Protein AF-A0A7K2YDM6-F1 (afdb_monomer_lite)

Structure (mmCIF, N/CA/C/O backbone):
data_AF-A0A7K2YDM6-F1
#
_entry.id   AF-A0A7K2YDM6-F1
#
loop_
_atom_site.group_PDB
_atom_site.id
_atom_site.type_symbol
_atom_site.label_atom_id
_atom_site.label_alt_id
_atom_site.label_comp_id
_atom_site.label_asym_id
_atom_site.label_entity_id
_atom_site.label_seq_id
_atom_site.pdbx_PDB_ins_code
_atom_site.Cartn_x
_atom_site.Cartn_y
_atom_site.Cartn_z
_atom_site.occupancy
_atom_site.B_iso_or_equiv
_atom_site.auth_seq_id
_atom_site.auth_comp_id
_atom_site.auth_asym_id
_atom_site.auth_atom_id
_atom_site.pdbx_PDB_model_num
ATOM 1 N N . MET A 1 1 ? 1.409 -9.236 28.833 1.00 36.00 1 MET A N 1
ATOM 2 C CA . MET A 1 1 ? 2.564 -9.017 27.936 1.00 36.00 1 MET A CA 1
ATOM 3 C C . MET A 1 1 ? 2.030 -9.006 26.511 1.00 36.00 1 MET A C 1
ATOM 5 O O . MET A 1 1 ? 1.745 -10.070 25.988 1.00 36.00 1 MET A O 1
ATOM 9 N N . ASN A 1 2 ? 1.796 -7.822 25.936 1.00 34.00 2 ASN A N 1
ATOM 10 C CA . ASN A 1 2 ? 1.369 -7.683 24.540 1.00 34.00 2 ASN A CA 1
ATOM 11 C C . ASN A 1 2 ? 2.612 -7.771 23.655 1.00 34.00 2 ASN A C 1
ATOM 13 O O . ASN A 1 2 ? 3.377 -6.815 23.554 1.00 34.00 2 ASN A O 1
ATOM 17 N N . THR A 1 3 ? 2.847 -8.930 23.049 1.00 37.25 3 THR A N 1
ATOM 18 C CA . THR A 1 3 ? 3.749 -9.030 21.903 1.00 37.25 3 THR A CA 1
ATOM 19 C C . THR A 1 3 ? 3.066 -8.335 20.737 1.00 37.25 3 THR A C 1
ATOM 21 O O . THR A 1 3 ? 2.100 -8.868 20.196 1.00 37.25 3 THR A O 1
ATOM 24 N N . ALA A 1 4 ? 3.532 -7.133 20.391 1.00 37.22 4 ALA A N 1
ATOM 25 C CA . ALA A 1 4 ? 3.135 -6.476 19.153 1.00 37.22 4 ALA A CA 1
ATOM 26 C C . ALA A 1 4 ? 3.300 -7.477 17.991 1.00 37.22 4 ALA A C 1
ATOM 28 O O . ALA A 1 4 ? 4.323 -8.179 17.953 1.00 37.22 4 ALA A O 1
ATOM 29 N N . PRO A 1 5 ? 2.306 -7.606 17.094 1.00 41.75 5 PRO A N 1
ATOM 30 C CA . PRO A 1 5 ? 2.417 -8.500 15.954 1.00 41.75 5 PRO A CA 1
ATOM 31 C C . PRO A 1 5 ? 3.666 -8.112 15.164 1.00 41.75 5 PRO A C 1
ATOM 33 O O . PRO A 1 5 ? 3.867 -6.949 14.814 1.00 41.75 5 PRO A O 1
ATOM 36 N N . ARG A 1 6 ? 4.564 -9.080 14.956 1.00 40.09 6 ARG A N 1
ATOM 37 C CA . ARG A 1 6 ? 5.737 -8.849 14.114 1.00 40.09 6 ARG A CA 1
ATOM 38 C C . ARG A 1 6 ? 5.231 -8.623 12.689 1.00 40.09 6 ARG A C 1
ATOM 40 O O . ARG A 1 6 ? 4.454 -9.463 12.233 1.00 40.09 6 ARG A O 1
ATOM 47 N N . PRO A 1 7 ? 5.678 -7.563 11.995 1.00 43.66 7 PRO A N 1
ATOM 48 C CA . PRO A 1 7 ? 5.346 -7.372 10.592 1.00 43.66 7 PRO A CA 1
ATOM 49 C C . PRO A 1 7 ? 5.806 -8.619 9.839 1.00 43.66 7 PRO A C 1
ATOM 51 O O . PRO A 1 7 ? 6.997 -8.949 9.828 1.00 43.66 7 PRO A O 1
ATOM 54 N N . GLN A 1 8 ? 4.852 -9.377 9.301 1.00 43.62 8 GLN A N 1
ATOM 55 C CA . GLN A 1 8 ? 5.193 -10.499 8.446 1.00 43.62 8 GLN A CA 1
ATOM 56 C C . GLN A 1 8 ? 5.667 -9.921 7.113 1.00 43.62 8 GLN A C 1
ATOM 58 O O . GLN A 1 8 ? 4.987 -9.057 6.557 1.00 43.62 8 GLN A O 1
ATOM 63 N N . PRO A 1 9 ? 6.828 -10.350 6.594 1.00 41.62 9 PRO A N 1
ATOM 64 C CA . PRO A 1 9 ? 7.246 -9.944 5.266 1.00 41.62 9 PRO A CA 1
ATOM 65 C C . PRO A 1 9 ? 6.216 -10.485 4.272 1.00 41.62 9 PRO A C 1
ATOM 67 O O . PRO A 1 9 ? 6.101 -11.697 4.099 1.00 41.62 9 PRO A O 1
ATOM 70 N N . VAL A 1 10 ? 5.451 -9.596 3.638 1.00 51.34 10 VAL A N 1
ATOM 71 C CA . VAL A 1 10 ? 4.715 -9.941 2.419 1.00 51.34 10 VAL A CA 1
ATOM 72 C C . VAL A 1 10 ? 5.777 -10.150 1.371 1.00 51.34 10 VAL A C 1
ATOM 74 O O . VAL A 1 10 ? 6.416 -9.203 0.925 1.00 51.34 10 VAL A O 1
ATOM 77 N N . TRP A 1 11 ? 6.048 -11.409 1.054 1.00 45.62 11 TRP A N 1
ATOM 78 C CA . TRP A 1 11 ? 7.035 -11.715 0.042 1.00 45.62 11 TRP A CA 1
ATOM 79 C C . TRP A 1 11 ? 6.515 -11.221 -1.305 1.00 45.62 11 TRP A C 1
ATOM 81 O O . TRP A 1 11 ? 5.504 -11.704 -1.811 1.00 45.62 11 TRP A O 1
ATOM 91 N N . LEU A 1 12 ? 7.266 -10.300 -1.910 1.00 49.38 12 LEU A N 1
ATOM 92 C CA . LEU A 1 12 ? 7.130 -9.825 -3.289 1.00 49.38 12 LEU A CA 1
ATOM 93 C C . LEU A 1 12 ? 7.334 -10.907 -4.359 1.00 49.38 12 LEU A C 1
ATOM 95 O O . LEU A 1 12 ? 7.558 -10.581 -5.526 1.00 49.38 12 LEU A O 1
ATOM 99 N N . THR A 1 13 ? 7.266 -12.192 -4.004 1.00 49.56 13 THR A N 1
ATOM 100 C CA . THR A 1 13 ? 7.384 -13.285 -4.973 1.00 49.56 13 THR A CA 1
ATOM 101 C C . THR A 1 13 ? 6.396 -13.110 -6.125 1.00 49.56 13 THR A C 1
ATOM 103 O O . THR A 1 13 ? 6.774 -13.378 -7.262 1.00 49.56 13 THR A O 1
ATOM 106 N N . ASP A 1 14 ? 5.223 -12.520 -5.872 1.00 55.06 14 ASP A N 1
ATOM 107 C CA . ASP A 1 14 ? 4.208 -12.263 -6.900 1.00 55.06 14 ASP A CA 1
ATOM 108 C C . ASP A 1 14 ? 4.510 -11.049 -7.808 1.00 55.06 14 ASP A C 1
ATOM 110 O O . ASP A 1 14 ? 4.084 -11.058 -8.960 1.00 55.06 14 ASP A O 1
ATOM 114 N N . LEU A 1 15 ? 5.259 -10.023 -7.361 1.00 57.41 15 LEU A N 1
ATOM 115 C CA . LEU A 1 15 ? 5.609 -8.880 -8.236 1.00 57.41 15 LEU A CA 1
ATOM 116 C C . LEU A 1 15 ? 6.913 -9.095 -9.014 1.00 57.41 15 LEU A C 1
ATOM 118 O O . LEU A 1 15 ? 7.189 -8.363 -9.957 1.00 57.41 15 LEU A O 1
ATOM 122 N N . SER A 1 16 ? 7.719 -10.099 -8.660 1.00 56.62 16 SER A N 1
ATOM 123 C CA . SER A 1 16 ? 8.967 -10.408 -9.376 1.00 56.62 16 SER A CA 1
ATOM 124 C C . SER A 1 16 ? 8.769 -10.802 -10.852 1.00 56.62 16 SER A C 1
ATOM 126 O O . SER A 1 16 ? 9.714 -10.727 -11.635 1.00 56.62 16 SER A O 1
ATOM 128 N N . GLY A 1 17 ? 7.545 -11.194 -11.234 1.00 60.12 17 GLY A N 1
ATOM 129 C CA . GLY A 1 17 ? 7.138 -11.459 -12.619 1.00 60.12 17 GLY A CA 1
ATOM 130 C C . GLY A 1 17 ? 6.465 -10.277 -13.326 1.00 60.12 17 GLY A C 1
ATOM 131 O O . GLY A 1 17 ? 6.071 -10.416 -14.483 1.00 60.12 17 GLY A O 1
ATOM 132 N N . LEU A 1 18 ? 6.306 -9.138 -12.646 1.00 68.75 18 LEU A N 1
ATOM 133 C CA . LEU A 1 18 ? 5.683 -7.933 -13.190 1.00 68.75 18 LEU A CA 1
ATOM 134 C C . LEU A 1 18 ? 6.723 -6.993 -13.828 1.00 68.75 18 LEU A C 1
ATOM 136 O O . LEU A 1 18 ? 7.928 -7.159 -13.613 1.00 68.75 18 LEU A O 1
ATOM 140 N N . PRO A 1 19 ? 6.277 -6.019 -14.645 1.00 69.38 19 PRO A N 1
ATOM 141 C CA . PRO A 1 19 ? 7.174 -5.149 -15.391 1.00 69.38 19 PRO A CA 1
ATOM 142 C C . PRO A 1 19 ? 8.174 -4.388 -14.505 1.00 69.38 19 PRO A C 1
ATOM 144 O O . PRO A 1 19 ? 7.861 -4.041 -13.358 1.00 69.38 19 PRO A O 1
ATOM 147 N N . PRO A 1 20 ? 9.365 -4.059 -15.044 1.00 71.38 20 PRO A N 1
ATOM 148 C CA . PRO A 1 20 ? 10.281 -3.126 -14.398 1.00 71.38 20 PRO A CA 1
ATOM 149 C C . PRO A 1 20 ? 9.547 -1.831 -14.023 1.00 71.38 20 PRO A C 1
ATOM 151 O O . PRO A 1 20 ? 8.809 -1.290 -14.838 1.00 71.38 20 PRO A O 1
ATOM 154 N N . GLY A 1 21 ? 9.743 -1.342 -12.797 1.00 80.06 21 GLY A N 1
ATOM 155 C CA . GLY A 1 21 ? 9.089 -0.122 -12.302 1.00 80.06 21 GLY A CA 1
ATOM 156 C C . GLY A 1 21 ? 7.851 -0.355 -11.433 1.00 80.06 21 GLY A C 1
ATOM 157 O O . GLY A 1 21 ? 7.446 0.561 -10.726 1.00 80.06 21 GLY A O 1
ATOM 158 N N . ILE A 1 22 ? 7.307 -1.578 -11.361 1.00 83.56 22 ILE A N 1
ATOM 159 C CA . ILE A 1 22 ? 6.120 -1.851 -10.528 1.00 83.56 22 ILE A CA 1
ATOM 160 C C . ILE A 1 22 ? 6.340 -1.553 -9.035 1.00 83.56 22 ILE A C 1
ATOM 162 O O . ILE A 1 22 ? 5.441 -1.092 -8.344 1.00 83.56 22 ILE A O 1
ATOM 166 N N . HIS A 1 23 ? 7.556 -1.768 -8.526 1.00 83.44 23 HIS A N 1
ATOM 167 C CA . HIS A 1 23 ? 7.902 -1.431 -7.143 1.00 83.44 23 HIS A CA 1
ATOM 168 C C . HIS A 1 23 ? 7.890 0.073 -6.891 1.00 83.44 23 HIS A C 1
ATOM 170 O O . HIS A 1 23 ? 7.551 0.508 -5.795 1.00 83.44 23 HIS A O 1
ATOM 176 N N . ASP A 1 24 ? 8.273 0.853 -7.896 1.00 86.69 24 ASP A N 1
ATOM 177 C CA . ASP A 1 24 ? 8.303 2.305 -7.815 1.00 86.69 24 ASP A CA 1
ATOM 178 C C . ASP A 1 24 ? 6.863 2.831 -7.851 1.00 86.69 24 ASP A C 1
ATOM 180 O O . ASP A 1 24 ? 6.489 3.607 -6.977 1.00 86.69 24 ASP A O 1
ATOM 184 N N . ALA A 1 25 ? 6.032 2.264 -8.731 1.00 89.62 25 ALA A N 1
ATOM 185 C CA . ALA A 1 25 ? 4.599 2.533 -8.806 1.00 89.62 25 ALA A CA 1
ATOM 186 C C . ALA A 1 25 ? 3.854 2.238 -7.494 1.00 89.62 25 ALA A C 1
ATOM 188 O O . ALA A 1 25 ? 3.053 3.048 -7.040 1.00 89.62 25 ALA A O 1
ATOM 189 N N . VAL A 1 26 ? 4.138 1.105 -6.839 1.00 90.31 26 VAL A N 1
ATOM 190 C CA . VAL A 1 26 ? 3.530 0.771 -5.536 1.00 90.31 26 VAL A CA 1
ATOM 191 C C . VAL A 1 26 ? 3.981 1.740 -4.440 1.00 90.31 26 VAL A C 1
ATOM 193 O O . VAL A 1 26 ? 3.177 2.097 -3.583 1.00 90.31 26 VAL A O 1
ATOM 196 N N . VAL A 1 27 ? 5.243 2.189 -4.454 1.00 90.62 27 VAL A N 1
ATOM 197 C CA . VAL A 1 27 ? 5.717 3.217 -3.509 1.00 90.62 27 VAL A CA 1
ATOM 198 C C . VAL A 1 27 ? 4.983 4.536 -3.736 1.00 90.62 27 VAL A C 1
ATOM 200 O O . VAL A 1 27 ? 4.483 5.106 -2.772 1.00 90.62 27 VAL A O 1
ATOM 203 N N . GLU A 1 28 ? 4.887 4.996 -4.981 1.00 92.06 28 GLU A N 1
ATOM 204 C CA . GLU A 1 28 ? 4.203 6.248 -5.330 1.00 92.06 28 GLU A CA 1
ATOM 205 C C . GLU A 1 28 ? 2.712 6.201 -4.972 1.00 92.06 28 GLU A C 1
ATOM 207 O O . GLU A 1 28 ? 2.192 7.121 -4.339 1.00 92.06 28 GLU A O 1
ATOM 212 N N . ALA A 1 29 ? 2.034 5.094 -5.277 1.00 92.44 29 ALA A N 1
ATOM 213 C CA . ALA A 1 29 ? 0.633 4.899 -4.923 1.00 92.44 29 ALA A CA 1
ATOM 214 C C . ALA A 1 29 ? 0.418 4.856 -3.396 1.00 92.44 29 ALA A C 1
ATOM 216 O O . ALA A 1 29 ? -0.525 5.457 -2.877 1.00 92.44 29 ALA A O 1
ATOM 217 N N . ALA A 1 30 ? 1.307 4.194 -2.646 1.00 92.00 30 ALA A N 1
ATOM 218 C CA . ALA A 1 30 ? 1.241 4.161 -1.184 1.00 92.00 30 ALA A CA 1
ATOM 219 C C . ALA A 1 30 ? 1.526 5.537 -0.550 1.00 92.00 30 ALA A C 1
ATOM 221 O O . ALA A 1 30 ? 0.927 5.880 0.470 1.00 92.00 30 ALA A O 1
ATOM 222 N N . GLU A 1 31 ? 2.403 6.345 -1.151 1.00 93.00 31 GLU A N 1
ATOM 223 C CA . GLU A 1 31 ? 2.631 7.738 -0.746 1.00 93.00 31 GLU A CA 1
ATOM 224 C C . GLU A 1 31 ? 1.386 8.601 -0.974 1.00 93.00 31 GLU A C 1
ATOM 226 O O . GLU A 1 31 ? 0.981 9.324 -0.063 1.00 93.00 31 GLU A O 1
ATOM 231 N N . ALA A 1 32 ? 0.741 8.477 -2.138 1.00 92.19 32 ALA A N 1
ATOM 232 C CA . ALA A 1 32 ? -0.523 9.156 -2.424 1.00 92.19 32 ALA A CA 1
ATOM 233 C C . ALA A 1 32 ? -1.623 8.751 -1.428 1.00 92.19 32 ALA A C 1
ATOM 235 O O . ALA A 1 32 ? -2.286 9.615 -0.853 1.00 92.19 32 ALA A O 1
ATOM 236 N N . THR A 1 33 ? -1.740 7.450 -1.144 1.00 93.50 33 THR A N 1
ATOM 237 C CA . THR A 1 33 ? -2.689 6.918 -0.152 1.00 93.50 33 THR A CA 1
ATOM 238 C C . THR A 1 33 ? -2.434 7.521 1.231 1.00 93.50 33 THR A C 1
ATOM 240 O O . THR A 1 33 ? -3.370 7.923 1.914 1.00 93.50 33 THR A O 1
ATOM 243 N N . LEU A 1 34 ? -1.169 7.627 1.658 1.00 92.75 34 LEU A N 1
ATOM 244 C CA . LEU A 1 34 ? -0.819 8.185 2.969 1.00 92.75 34 LEU A CA 1
ATOM 245 C C . LEU A 1 34 ? -1.183 9.670 3.095 1.00 92.75 34 LEU A C 1
ATOM 247 O O . LEU A 1 34 ? -1.598 10.099 4.170 1.00 92.75 34 LEU A O 1
ATOM 251 N N . ILE A 1 35 ? -1.014 10.447 2.022 1.00 91.19 35 ILE A N 1
ATOM 252 C CA . ILE A 1 35 ? -1.385 11.869 1.999 1.00 91.19 35 ILE A CA 1
ATOM 253 C C . ILE A 1 35 ? -2.891 12.027 2.240 1.00 91.19 35 ILE A C 1
ATOM 255 O O . ILE A 1 35 ? -3.293 12.909 2.994 1.00 91.19 35 ILE A O 1
ATOM 259 N N . LEU A 1 36 ? -3.709 11.160 1.638 1.00 89.38 36 LEU A N 1
ATOM 260 C CA . LEU A 1 36 ? -5.170 11.219 1.734 1.00 89.38 36 LEU A CA 1
ATOM 261 C C . LEU A 1 36 ? -5.721 10.594 3.022 1.00 89.38 36 LEU A C 1
ATOM 263 O O . LEU A 1 36 ? -6.690 11.112 3.578 1.00 89.38 36 LEU A O 1
ATOM 267 N N . ALA A 1 37 ? -5.059 9.567 3.560 1.00 84.88 37 ALA A N 1
ATOM 268 C CA . ALA A 1 37 ? -5.463 8.867 4.783 1.00 84.88 37 ALA A CA 1
ATOM 269 C C . ALA A 1 37 ? -5.401 9.734 6.057 1.00 84.88 37 ALA A C 1
ATOM 271 O O . ALA A 1 37 ? -5.749 9.274 7.140 1.00 84.88 37 ALA A O 1
ATOM 272 N N . GLY A 1 38 ? -4.918 10.979 5.974 1.00 79.44 38 GLY A N 1
ATOM 273 C CA . GLY A 1 38 ? -5.056 11.952 7.061 1.00 79.44 38 GLY A CA 1
ATOM 274 C C . GLY A 1 38 ? -6.475 12.516 7.184 1.00 79.44 38 GLY A C 1
ATOM 275 O O . GLY A 1 38 ? -6.904 12.851 8.289 1.00 79.44 38 GLY A O 1
ATOM 276 N N . ASP A 1 39 ? -7.196 12.576 6.063 1.00 87.69 39 ASP A N 1
ATOM 277 C CA . ASP A 1 39 ? -8.460 13.303 5.926 1.00 87.69 39 ASP A CA 1
ATOM 278 C C . ASP A 1 39 ? -9.608 12.430 5.386 1.00 87.69 39 ASP A C 1
ATOM 280 O O . ASP A 1 39 ? -10.773 12.787 5.557 1.00 87.69 39 ASP A O 1
ATOM 284 N N . SER A 1 40 ? -9.305 11.280 4.773 1.00 90.81 40 SER A N 1
ATOM 285 C CA . SER A 1 40 ? -10.277 10.404 4.097 1.00 90.81 40 SER A CA 1
ATOM 286 C C . SER A 1 40 ? -10.133 8.949 4.560 1.00 90.81 40 SER A C 1
ATOM 288 O O . SER A 1 40 ? -9.044 8.568 4.993 1.00 90.81 40 SER A O 1
ATOM 290 N N . PRO A 1 41 ? -11.201 8.133 4.549 1.00 94.38 41 PRO A N 1
ATOM 291 C CA . PRO A 1 41 ? -11.101 6.698 4.816 1.00 94.38 41 PRO A CA 1
ATOM 292 C C . PRO A 1 41 ? -10.082 6.014 3.895 1.00 94.38 41 PRO A C 1
ATOM 294 O O . PRO A 1 41 ? -9.757 6.525 2.817 1.00 94.38 41 PRO A O 1
ATOM 297 N N . LEU A 1 42 ? -9.591 4.841 4.290 1.00 93.38 42 LEU A N 1
ATOM 298 C CA . LEU A 1 42 ? -8.660 4.055 3.486 1.00 93.38 42 LEU A CA 1
ATOM 299 C C . LEU A 1 42 ? -9.255 3.712 2.116 1.00 93.38 42 LEU A C 1
ATOM 301 O O . LEU A 1 42 ? -8.547 3.823 1.118 1.00 93.38 42 LEU A O 1
ATOM 305 N N . SER A 1 43 ? -10.531 3.323 2.056 1.00 93.94 43 SER A N 1
ATOM 306 C CA . SER A 1 43 ? -11.212 3.012 0.790 1.00 93.94 43 SER A CA 1
ATOM 307 C C . SER A 1 43 ? -11.156 4.170 -0.212 1.00 93.94 43 SER A C 1
ATOM 309 O O . SER A 1 43 ? -10.783 3.958 -1.363 1.00 93.94 43 SER A O 1
ATOM 311 N N . GLU A 1 44 ? -11.442 5.394 0.234 1.00 93.88 44 GLU A N 1
ATOM 312 C CA . GLU A 1 44 ? -11.349 6.603 -0.596 1.00 93.88 44 GLU A CA 1
ATOM 313 C C . GLU A 1 44 ? -9.897 6.983 -0.913 1.00 93.88 44 GLU A C 1
ATOM 315 O O . GLU A 1 44 ? -9.603 7.466 -2.000 1.00 93.88 44 GLU A O 1
ATOM 320 N N . SER A 1 45 ? -8.972 6.748 0.019 1.00 92.50 45 SER A N 1
ATOM 321 C CA . SER A 1 45 ? -7.550 7.072 -0.163 1.00 92.50 45 SER A CA 1
ATOM 322 C C . SER A 1 45 ? -6.854 6.157 -1.173 1.00 92.50 45 SER A C 1
ATOM 324 O O . SER A 1 45 ? -5.848 6.551 -1.763 1.00 92.50 45 SER A O 1
ATOM 326 N N . ILE A 1 46 ? -7.352 4.928 -1.336 1.00 92.12 46 ILE A N 1
ATOM 327 C CA . ILE A 1 46 ? -6.844 3.948 -2.304 1.00 92.12 46 ILE A CA 1
ATOM 328 C C . ILE A 1 46 ? -7.488 4.141 -3.679 1.00 92.12 46 ILE A C 1
ATOM 330 O O . ILE A 1 46 ? -6.839 3.848 -4.682 1.00 92.12 46 ILE A O 1
ATOM 334 N N . ASP A 1 47 ? -8.725 4.636 -3.746 1.00 91.38 47 ASP A N 1
ATOM 335 C CA . ASP A 1 47 ? -9.429 4.845 -5.012 1.00 91.38 47 ASP A CA 1
ATOM 336 C C . ASP A 1 47 ? -8.640 5.793 -5.934 1.00 91.38 47 ASP A C 1
ATOM 338 O O . ASP A 1 47 ? -8.393 6.960 -5.622 1.00 91.38 47 ASP A O 1
ATOM 342 N N . GLY A 1 48 ? -8.163 5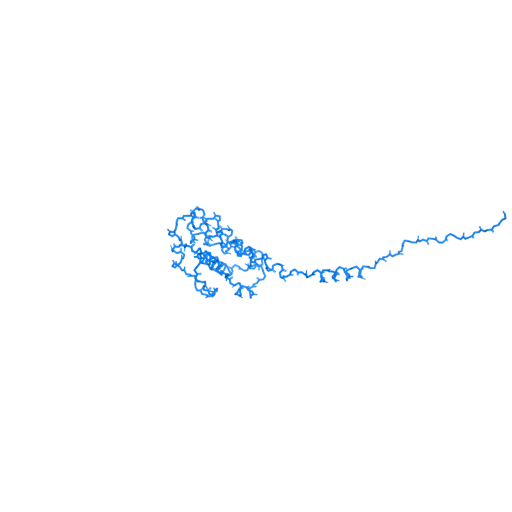.268 -7.065 1.00 84.81 48 GLY A N 1
ATOM 343 C CA . GLY A 1 48 ? -7.329 6.002 -8.017 1.00 84.81 48 GLY A CA 1
ATOM 344 C C . GLY A 1 48 ? -5.853 6.146 -7.619 1.00 84.81 48 GLY A C 1
ATOM 345 O O . GLY A 1 48 ? -5.048 6.643 -8.420 1.00 84.81 48 GLY A O 1
ATOM 346 N N . ALA A 1 49 ? -5.434 5.663 -6.446 1.00 89.06 49 ALA A N 1
ATOM 347 C CA . ALA A 1 49 ? -4.022 5.635 -6.062 1.00 89.06 49 ALA A CA 1
ATOM 348 C C . ALA A 1 49 ? -3.203 4.752 -7.017 1.00 89.06 49 ALA A C 1
ATOM 350 O O . ALA A 1 49 ? -2.057 5.080 -7.337 1.00 89.06 49 ALA A O 1
ATOM 351 N N . GLY A 1 50 ? -3.800 3.678 -7.548 1.00 86.75 50 GLY A N 1
ATOM 352 C CA . GLY A 1 50 ? -3.164 2.821 -8.545 1.00 86.75 50 GLY A CA 1
ATOM 353 C C . GLY A 1 50 ? -2.836 3.576 -9.825 1.00 86.75 50 GLY A C 1
ATOM 354 O O . GLY A 1 50 ? -1.731 3.447 -10.352 1.00 86.75 50 GLY A O 1
ATOM 355 N N . THR A 1 51 ? -3.755 4.424 -10.295 1.00 90.12 51 THR A N 1
ATOM 356 C CA . THR A 1 51 ? -3.502 5.290 -11.456 1.00 90.12 51 THR A CA 1
ATOM 357 C C . THR A 1 51 ? -2.444 6.351 -11.178 1.00 90.12 51 THR A C 1
ATOM 359 O O . THR A 1 51 ? -1.655 6.644 -12.072 1.00 90.12 51 THR A O 1
ATOM 362 N N . ALA A 1 52 ? -2.378 6.884 -9.954 1.00 86.38 52 ALA A N 1
ATOM 363 C CA . ALA A 1 52 ? -1.353 7.850 -9.566 1.00 86.38 52 ALA A CA 1
ATOM 364 C C . ALA A 1 52 ? 0.059 7.238 -9.556 1.00 86.38 52 ALA A C 1
ATOM 366 O O . ALA A 1 52 ? 1.008 7.912 -9.942 1.00 86.38 52 ALA A O 1
ATOM 367 N N . GLY A 1 53 ? 0.190 5.965 -9.167 1.00 84.25 53 GLY A N 1
ATOM 368 C CA . GLY A 1 53 ? 1.460 5.234 -9.227 1.00 84.25 53 GLY A CA 1
ATOM 369 C C . GLY A 1 53 ? 1.842 4.736 -10.626 1.00 84.25 53 GLY A C 1
ATOM 370 O O . GLY A 1 53 ? 2.988 4.355 -10.854 1.00 84.25 53 GLY A O 1
ATOM 371 N N . CYS A 1 54 ? 0.915 4.720 -11.587 1.00 85.94 54 CYS A N 1
ATOM 372 C CA . CYS A 1 54 ? 1.223 4.368 -12.974 1.00 85.94 54 CYS A CA 1
ATOM 373 C C . CYS A 1 54 ? 1.943 5.537 -13.672 1.00 85.94 54 CYS A C 1
ATOM 375 O O . CYS A 1 54 ? 1.324 6.346 -14.363 1.00 85.94 54 CYS A O 1
ATOM 377 N N . GLY A 1 55 ? 3.258 5.632 -13.460 1.00 75.50 55 GLY A N 1
ATOM 378 C CA . GLY A 1 55 ? 4.156 6.550 -14.163 1.00 75.50 55 GLY A CA 1
ATOM 379 C C . GLY A 1 55 ? 4.694 5.995 -15.490 1.00 75.50 55 GLY A C 1
ATOM 380 O O . GLY A 1 55 ? 4.207 4.997 -16.030 1.00 75.50 55 GLY A O 1
ATOM 381 N N . ASP A 1 56 ? 5.746 6.630 -16.014 1.00 71.69 56 ASP A N 1
ATOM 382 C CA . ASP A 1 56 ? 6.377 6.244 -17.281 1.00 71.69 56 ASP A CA 1
ATOM 383 C C . ASP A 1 56 ? 6.853 4.780 -17.257 1.00 71.69 56 ASP A C 1
ATOM 385 O O . ASP A 1 56 ? 7.797 4.412 -16.556 1.00 71.69 56 ASP A O 1
ATOM 389 N N . GLY A 1 57 ? 6.214 3.936 -18.072 1.00 76.94 57 GLY A N 1
ATOM 390 C CA . GLY A 1 57 ? 6.600 2.533 -18.263 1.00 76.94 57 GLY A CA 1
ATOM 391 C C . GLY A 1 57 ? 5.771 1.501 -17.494 1.00 76.94 57 GLY A C 1
ATOM 392 O O . GLY A 1 57 ? 6.006 0.306 -17.680 1.00 76.94 57 GLY A O 1
ATOM 393 N N . VAL A 1 58 ? 4.777 1.917 -16.701 1.00 85.25 58 VAL A N 1
ATOM 394 C CA . VAL A 1 58 ? 3.815 1.014 -16.045 1.00 85.25 58 VAL A CA 1
ATOM 395 C C . VAL A 1 58 ? 2.430 1.206 -16.671 1.00 85.25 58 VAL A C 1
ATOM 397 O O . VAL A 1 58 ? 1.927 2.321 -16.744 1.00 85.25 58 VAL A O 1
ATOM 400 N N . SER A 1 59 ? 1.816 0.123 -17.166 1.00 87.69 59 SER A N 1
ATOM 401 C CA . SER A 1 59 ? 0.479 0.198 -17.781 1.00 87.69 59 SER A CA 1
ATOM 402 C C . SER A 1 59 ? -0.584 0.563 -16.745 1.00 87.69 59 SER A C 1
ATOM 404 O O . SER A 1 59 ? -0.615 -0.036 -15.672 1.00 87.69 59 SER A O 1
ATOM 406 N N . TYR A 1 60 ? -1.520 1.443 -17.115 1.00 90.25 60 TYR A N 1
ATOM 407 C CA . TYR A 1 60 ? -2.712 1.742 -16.314 1.00 90.25 60 TYR A CA 1
ATOM 408 C C . TYR A 1 60 ? -3.591 0.513 -16.052 1.00 90.25 60 TYR A C 1
ATOM 410 O O . TYR A 1 60 ? -4.303 0.482 -15.053 1.00 90.25 60 TYR A O 1
ATOM 418 N N . ASP A 1 61 ? -3.491 -0.537 -16.874 1.00 88.81 61 ASP A N 1
ATOM 419 C CA . ASP A 1 61 ? -4.177 -1.815 -16.624 1.00 88.81 61 ASP A CA 1
ATOM 420 C C . ASP A 1 61 ? -3.709 -2.489 -15.321 1.00 88.81 61 ASP A C 1
ATOM 422 O O . ASP A 1 61 ? -4.382 -3.377 -14.797 1.00 88.81 61 ASP A O 1
ATOM 426 N N . LEU A 1 62 ? -2.549 -2.083 -14.790 1.00 87.25 62 LEU A N 1
ATOM 427 C CA . LEU A 1 62 ? -2.009 -2.568 -13.522 1.00 87.25 62 LEU A CA 1
ATOM 428 C C . LEU A 1 62 ? -2.480 -1.748 -12.317 1.00 87.25 62 LEU A C 1
ATOM 430 O O . LEU A 1 62 ? -2.208 -2.166 -11.193 1.00 87.25 62 LEU A O 1
ATOM 434 N N . ALA A 1 63 ? -3.203 -0.639 -12.508 1.00 89.94 63 ALA A N 1
ATOM 435 C CA . ALA A 1 63 ? -3.704 0.182 -11.404 1.00 89.94 63 ALA A CA 1
ATOM 436 C C . ALA A 1 63 ? -4.501 -0.633 -10.360 1.00 89.94 63 ALA A C 1
ATOM 438 O O . ALA A 1 63 ? -4.147 -0.552 -9.182 1.00 89.94 63 ALA A O 1
ATOM 439 N N . PRO A 1 64 ? -5.442 -1.527 -10.740 1.00 88.38 64 PRO A N 1
ATOM 440 C CA . PRO A 1 64 ? -6.154 -2.350 -9.758 1.00 88.38 64 PRO A CA 1
ATOM 441 C C . PRO A 1 64 ? -5.233 -3.307 -8.987 1.00 88.38 64 PRO A C 1
ATOM 443 O O . PRO A 1 64 ? -5.449 -3.592 -7.809 1.00 88.38 64 PRO A O 1
ATOM 446 N N . ALA A 1 65 ? -4.179 -3.811 -9.638 1.00 87.25 65 ALA A N 1
ATOM 447 C CA . ALA A 1 65 ? -3.194 -4.671 -8.987 1.00 87.25 65 ALA A CA 1
ATOM 448 C C . ALA A 1 65 ? -2.315 -3.878 -8.005 1.00 87.25 65 ALA A C 1
ATOM 450 O O . ALA A 1 65 ? -1.971 -4.392 -6.943 1.00 87.25 65 ALA A O 1
ATOM 451 N N . ILE A 1 66 ? -1.984 -2.625 -8.329 1.00 89.44 66 ILE A N 1
ATOM 452 C CA . ILE A 1 66 ? -1.253 -1.714 -7.439 1.00 89.44 66 ILE A CA 1
ATOM 453 C C . ILE A 1 66 ? -2.097 -1.389 -6.199 1.00 89.44 66 ILE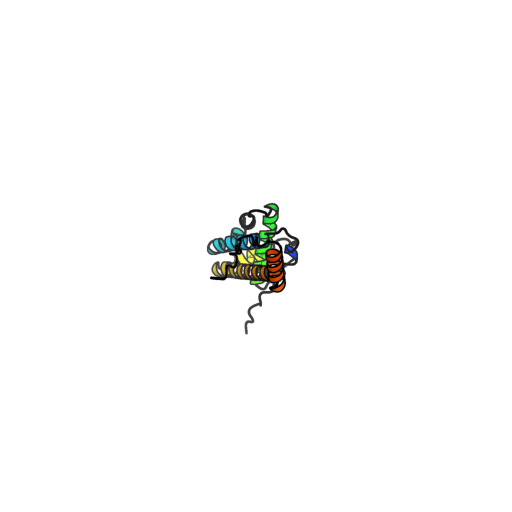 A C 1
ATOM 455 O O . ILE A 1 66 ? -1.598 -1.495 -5.081 1.00 89.44 66 ILE A O 1
ATOM 459 N N . GLU A 1 67 ? -3.379 -1.074 -6.374 1.00 91.12 67 GLU A N 1
ATOM 460 C CA . GLU A 1 67 ? -4.324 -0.828 -5.272 1.00 91.12 67 GLU A CA 1
ATOM 461 C C . GLU A 1 67 ? -4.493 -2.068 -4.387 1.00 91.12 67 GLU A C 1
ATOM 463 O O . GLU A 1 67 ? -4.400 -1.988 -3.160 1.00 91.12 67 GLU A O 1
ATOM 468 N N . THR A 1 68 ? -4.636 -3.244 -5.005 1.00 90.31 68 THR A N 1
ATOM 469 C CA . THR A 1 68 ? -4.681 -4.527 -4.288 1.00 90.31 68 THR A CA 1
ATOM 470 C C . THR A 1 68 ? -3.410 -4.750 -3.471 1.00 90.31 68 THR A C 1
ATOM 472 O O . THR A 1 68 ? -3.474 -5.173 -2.314 1.00 90.31 68 THR A O 1
ATOM 475 N N . GLU A 1 69 ? -2.241 -4.444 -4.034 1.00 89.44 69 GLU A N 1
ATOM 476 C CA . GLU A 1 69 ? -0.977 -4.555 -3.313 1.00 89.44 69 GLU A CA 1
ATOM 477 C C . GLU A 1 69 ? -0.907 -3.577 -2.131 1.00 89.44 69 GLU A C 1
ATOM 479 O O . GLU A 1 69 ? -0.453 -3.981 -1.062 1.00 89.44 69 GLU A O 1
ATOM 484 N N . ILE A 1 70 ? -1.414 -2.345 -2.251 1.00 91.31 70 ILE A N 1
ATOM 485 C CA . ILE A 1 70 ? -1.502 -1.413 -1.111 1.00 91.31 70 ILE A CA 1
ATOM 486 C C . ILE A 1 70 ? -2.312 -2.040 0.030 1.00 91.31 70 ILE A C 1
ATOM 488 O O . ILE A 1 70 ? -1.825 -2.091 1.164 1.00 91.31 70 ILE A O 1
ATOM 492 N N . VAL A 1 71 ? -3.496 -2.594 -0.257 1.00 92.75 71 VAL A N 1
ATOM 493 C CA . VAL A 1 71 ? -4.327 -3.267 0.760 1.00 92.75 71 VAL A CA 1
ATOM 494 C C . VAL A 1 71 ? -3.562 -4.421 1.409 1.00 92.75 71 VAL A C 1
ATOM 496 O O . VAL A 1 71 ? -3.510 -4.514 2.636 1.00 92.75 71 VAL A O 1
ATOM 499 N N . ARG A 1 72 ? -2.883 -5.260 0.618 1.00 90.50 72 ARG A N 1
ATOM 500 C CA . ARG A 1 72 ? -2.056 -6.370 1.130 1.00 90.50 72 ARG A CA 1
ATOM 501 C C . ARG A 1 72 ? -0.950 -5.891 2.073 1.00 90.50 72 ARG A C 1
ATOM 503 O O . ARG A 1 72 ? -0.670 -6.550 3.077 1.00 90.50 72 ARG A O 1
ATOM 510 N N . ARG A 1 73 ? -0.329 -4.741 1.797 1.00 90.00 73 ARG A N 1
ATOM 511 C CA . ARG A 1 73 ? 0.689 -4.140 2.678 1.00 90.00 73 ARG A CA 1
ATOM 512 C C . ARG A 1 73 ? 0.092 -3.625 3.977 1.00 90.00 73 ARG A C 1
ATOM 514 O O . ARG A 1 73 ? 0.692 -3.823 5.034 1.00 90.00 73 ARG A O 1
ATOM 521 N N . VAL A 1 74 ? -1.089 -3.019 3.915 1.00 91.38 74 VAL A N 1
ATOM 522 C CA . VAL A 1 74 ? -1.827 -2.572 5.102 1.00 91.38 74 VAL A CA 1
ATOM 523 C C . VAL A 1 74 ? -2.249 -3.771 5.959 1.00 91.38 74 VAL A C 1
ATOM 525 O O . VAL A 1 74 ? -2.050 -3.743 7.174 1.00 91.38 74 VAL A O 1
ATOM 528 N N . MET A 1 75 ? -2.716 -4.869 5.352 1.00 90.88 75 MET A N 1
ATOM 529 C CA . MET A 1 75 ? -2.993 -6.133 6.055 1.00 90.88 75 MET A CA 1
ATOM 530 C C . MET A 1 75 ? -1.754 -6.650 6.793 1.00 90.88 75 MET A C 1
ATOM 532 O O . MET A 1 75 ? -1.828 -6.997 7.973 1.00 90.88 75 MET A O 1
ATOM 536 N N . ALA A 1 76 ? -0.595 -6.645 6.134 1.00 87.44 76 ALA A N 1
ATOM 537 C CA . ALA A 1 76 ? 0.663 -7.068 6.743 1.00 87.44 76 ALA A CA 1
ATOM 538 C C . ALA A 1 76 ? 1.081 -6.190 7.924 1.00 87.44 76 ALA A C 1
ATOM 540 O O . ALA A 1 76 ? 1.514 -6.703 8.958 1.00 87.44 76 ALA A O 1
ATOM 541 N N . ALA A 1 77 ? 0.942 -4.870 7.771 1.00 88.31 77 ALA A N 1
ATOM 542 C CA . ALA A 1 77 ? 1.223 -3.894 8.816 1.00 88.31 77 ALA A CA 1
ATOM 543 C C . ALA A 1 77 ? 0.286 -4.073 10.021 1.00 88.31 77 ALA A C 1
ATOM 545 O O . ALA A 1 77 ? 0.722 -3.948 11.165 1.00 88.31 77 ALA A O 1
ATOM 546 N N . ALA A 1 78 ? -0.971 -4.450 9.774 1.00 86.88 78 ALA A N 1
ATOM 547 C CA . ALA A 1 78 ? -1.939 -4.819 10.802 1.00 86.88 78 ALA A CA 1
ATOM 548 C C . ALA A 1 78 ? -1.670 -6.204 11.433 1.00 86.88 78 ALA A C 1
ATOM 550 O O . ALA A 1 78 ? -2.334 -6.585 12.397 1.00 86.88 78 ALA A O 1
ATOM 551 N N . GLY A 1 79 ? -0.697 -6.969 10.922 1.00 83.88 79 GLY A N 1
ATOM 552 C CA . GLY A 1 79 ? -0.384 -8.319 11.395 1.00 83.88 79 GLY A CA 1
ATOM 553 C C . GLY A 1 79 ? -1.394 -9.382 10.952 1.00 83.88 79 GLY A C 1
ATOM 554 O O . GLY A 1 79 ? -1.482 -10.438 11.580 1.00 83.88 79 GLY A O 1
ATOM 555 N N . VAL A 1 80 ? -2.158 -9.105 9.896 1.00 86.12 80 VAL A N 1
ATOM 556 C CA . VAL A 1 80 ? -3.154 -10.009 9.311 1.00 86.12 80 VAL A CA 1
ATOM 557 C C . VAL A 1 80 ? -2.495 -10.895 8.251 1.00 86.12 80 VAL A C 1
ATOM 559 O O . VAL A 1 80 ? -1.499 -10.524 7.630 1.00 86.12 80 VAL A O 1
ATOM 562 N N . SER A 1 81 ? -3.035 -12.101 8.058 1.00 83.94 81 SER A N 1
ATOM 563 C CA . SER A 1 81 ? -2.596 -12.997 6.986 1.00 83.94 81 SER A CA 1
ATOM 564 C C . SER A 1 81 ? -2.857 -12.359 5.622 1.00 83.94 81 SER A C 1
ATOM 566 O O . SER A 1 81 ? -3.954 -11.869 5.36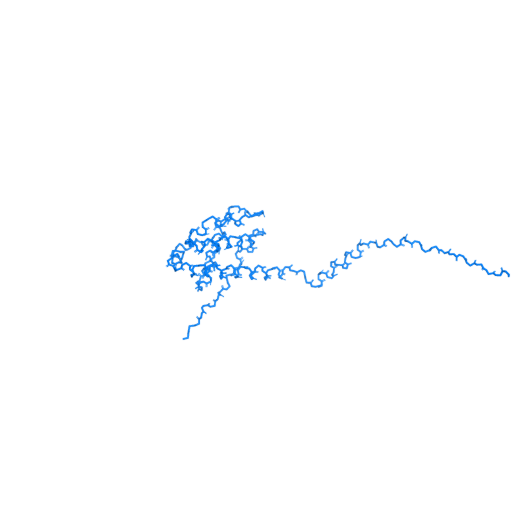9 1.00 83.94 81 SER A O 1
ATOM 568 N N . VAL A 1 82 ? -1.850 -12.370 4.750 1.00 84.44 82 VAL A N 1
ATOM 569 C CA . VAL A 1 82 ? -1.910 -11.685 3.457 1.00 84.44 82 VAL A CA 1
ATOM 570 C C . VAL A 1 82 ? -2.161 -12.695 2.332 1.00 84.44 82 VAL A C 1
ATOM 572 O O . VAL A 1 82 ? -1.355 -13.616 2.167 1.00 84.44 82 VAL A O 1
ATOM 575 N N . PRO A 1 83 ? -3.248 -12.549 1.551 1.00 82.38 83 PRO A N 1
ATOM 576 C CA . PRO A 1 83 ? -3.540 -13.428 0.419 1.00 82.38 83 PRO A CA 1
ATOM 577 C C . PRO A 1 83 ? -2.576 -13.175 -0.762 1.00 82.38 83 PRO A C 1
ATOM 579 O O . PRO A 1 83 ? -1.828 -12.195 -0.738 1.00 82.38 83 PRO A O 1
ATOM 582 N N . PRO A 1 84 ? -2.540 -14.036 -1.799 1.00 79.88 84 PRO A N 1
ATOM 583 C CA . PRO A 1 84 ? -1.781 -13.778 -3.032 1.00 79.88 84 PRO A CA 1
ATOM 584 C C . PRO A 1 84 ? -2.341 -12.574 -3.808 1.00 79.88 84 PRO A C 1
ATOM 586 O O . PRO A 1 84 ? -3.512 -12.240 -3.649 1.00 79.88 84 PRO A O 1
ATOM 589 N N . LEU A 1 85 ? -1.538 -11.954 -4.686 1.00 79.88 85 LEU A N 1
ATOM 590 C CA . LEU A 1 85 ? -1.962 -10.760 -5.450 1.00 79.88 85 LEU A CA 1
ATOM 591 C C . LEU A 1 85 ? -3.194 -11.017 -6.329 1.00 79.88 85 LEU A C 1
ATOM 593 O O . LEU A 1 85 ? -3.989 -10.124 -6.580 1.00 79.88 85 LEU A O 1
ATOM 597 N N . THR A 1 86 ? -3.334 -12.248 -6.815 1.00 78.12 86 THR A N 1
ATOM 598 C CA . THR A 1 86 ? -4.436 -12.664 -7.688 1.00 78.12 86 THR A CA 1
ATOM 599 C C . THR A 1 86 ? -5.746 -12.891 -6.937 1.00 78.12 86 THR A C 1
ATOM 601 O O . THR A 1 86 ? -6.756 -13.204 -7.566 1.00 78.12 86 THR A O 1
ATOM 604 N N . ALA A 1 87 ? -5.731 -12.834 -5.602 1.00 78.75 87 ALA A N 1
ATOM 605 C CA . ALA A 1 87 ? -6.952 -12.891 -4.817 1.00 78.75 87 ALA A CA 1
ATOM 606 C C . ALA A 1 87 ? -7.710 -11.558 -4.936 1.00 78.75 87 ALA A C 1
ATOM 608 O O . ALA A 1 87 ? -7.076 -10.510 -5.062 1.00 78.75 87 ALA A O 1
ATOM 609 N N . PRO A 1 88 ? -9.052 -11.578 -4.882 1.00 77.00 88 PRO A N 1
ATOM 610 C CA . PRO A 1 88 ? -9.825 -10.345 -4.814 1.00 77.00 88 PRO A CA 1
ATOM 611 C C . PRO A 1 88 ? -9.450 -9.537 -3.564 1.00 77.00 88 PRO A C 1
ATOM 613 O O . PRO A 1 88 ? -9.069 -10.111 -2.539 1.00 77.00 88 PRO A O 1
ATOM 616 N N . VAL A 1 89 ? -9.591 -8.212 -3.654 1.00 80.75 89 VAL A N 1
ATOM 617 C CA . VAL A 1 89 ? -9.436 -7.307 -2.509 1.00 80.75 89 VAL A CA 1
ATOM 618 C C . VAL A 1 89 ? -10.403 -7.723 -1.401 1.00 80.75 89 VAL A C 1
ATOM 620 O O . VAL A 1 89 ? -11.581 -7.981 -1.649 1.00 80.75 89 VAL A O 1
ATOM 623 N N . ASP A 1 90 ? -9.901 -7.790 -0.170 1.00 83.50 90 ASP A N 1
ATOM 624 C CA . ASP A 1 90 ? -10.723 -8.084 0.999 1.00 83.50 90 ASP A CA 1
ATOM 625 C C . ASP A 1 90 ? -11.493 -6.823 1.421 1.00 83.50 90 ASP A C 1
ATOM 627 O O . ASP A 1 90 ? -11.039 -6.031 2.250 1.00 83.50 90 ASP A O 1
ATOM 631 N N . GLU A 1 91 ? -12.672 -6.630 0.829 1.00 88.75 91 GLU A N 1
ATOM 632 C CA . GLU A 1 91 ? -13.570 -5.509 1.138 1.00 88.75 91 GLU A CA 1
ATOM 633 C C . GLU A 1 91 ? -13.942 -5.453 2.625 1.00 88.75 91 GLU A C 1
ATOM 635 O O . GLU A 1 91 ? -14.175 -4.373 3.173 1.00 88.75 91 GLU A O 1
ATOM 640 N N . ARG A 1 92 ? -13.976 -6.607 3.307 1.00 92.00 92 ARG A N 1
ATOM 641 C CA . ARG A 1 92 ? -14.292 -6.652 4.733 1.00 92.00 92 ARG A CA 1
ATOM 642 C C . ARG A 1 92 ? -13.152 -6.072 5.556 1.00 92.00 92 ARG A C 1
ATOM 644 O O . ARG A 1 92 ? -13.415 -5.270 6.448 1.00 92.00 92 ARG A O 1
ATOM 651 N N . PHE A 1 93 ? -11.914 -6.441 5.238 1.00 93.50 93 PHE A N 1
ATOM 652 C CA . PHE A 1 93 ? -10.739 -5.858 5.877 1.00 93.50 93 PHE A CA 1
ATOM 653 C C . PHE A 1 93 ? -10.674 -4.341 5.661 1.00 93.50 93 PHE A C 1
ATOM 655 O O . PHE A 1 93 ? -10.448 -3.607 6.621 1.00 93.50 93 PHE A O 1
ATOM 662 N N . VAL A 1 94 ? -10.913 -3.864 4.434 1.00 94.25 94 VAL A N 1
ATOM 663 C CA . VAL A 1 94 ? -10.916 -2.420 4.134 1.00 94.25 94 VAL A CA 1
ATOM 664 C C . VAL A 1 94 ? -11.962 -1.694 4.982 1.00 94.25 94 VAL A C 1
ATOM 666 O O . VAL A 1 94 ? -11.627 -0.719 5.651 1.00 94.25 94 VAL A O 1
ATOM 669 N N . ALA A 1 95 ? -13.188 -2.218 5.057 1.00 95.75 95 ALA A N 1
ATOM 670 C CA . ALA A 1 95 ? -14.241 -1.641 5.892 1.00 95.75 95 ALA A CA 1
ATOM 671 C C . ALA A 1 95 ? -13.898 -1.654 7.396 1.00 95.75 95 ALA A C 1
ATOM 673 O O . ALA A 1 95 ? -14.240 -0.719 8.123 1.00 95.75 95 ALA A O 1
ATOM 674 N N . ASP A 1 96 ? -13.220 -2.700 7.879 1.00 96.19 96 ASP A N 1
ATOM 675 C CA . ASP A 1 96 ? -12.768 -2.778 9.271 1.00 96.19 96 ASP A CA 1
ATOM 676 C C . ASP A 1 96 ? -11.660 -1.743 9.564 1.00 96.19 96 ASP A C 1
ATOM 678 O O . ASP A 1 96 ? -11.622 -1.199 10.670 1.00 96.19 96 ASP A O 1
ATOM 682 N N . VAL A 1 97 ? -10.795 -1.418 8.591 1.00 93.88 97 VAL A N 1
ATOM 683 C CA . VAL A 1 97 ? -9.806 -0.329 8.710 1.00 93.88 97 VAL A CA 1
ATOM 684 C C . VAL A 1 97 ? -10.469 1.046 8.636 1.00 93.88 97 VAL A C 1
ATOM 686 O O . VAL A 1 97 ? -10.142 1.900 9.458 1.00 93.88 97 VAL A O 1
ATOM 689 N N . ASP A 1 98 ? -11.433 1.253 7.738 1.00 96.62 98 ASP A N 1
ATOM 690 C CA . ASP A 1 98 ? -12.192 2.510 7.625 1.00 96.62 98 ASP A CA 1
ATOM 691 C C . ASP A 1 98 ? -12.921 2.873 8.929 1.00 96.62 98 ASP A C 1
ATOM 693 O O . ASP A 1 98 ? -13.106 4.049 9.247 1.00 96.62 98 ASP A O 1
ATOM 697 N N . ALA A 1 99 ? -13.314 1.868 9.715 1.00 96.25 99 ALA A N 1
ATOM 698 C CA . ALA A 1 99 ? -13.938 2.056 11.022 1.00 96.25 99 ALA A CA 1
ATOM 699 C C . ALA A 1 99 ? -12.950 2.480 12.129 1.00 96.25 99 ALA A C 1
ATOM 701 O O . ALA A 1 99 ? -13.379 2.876 13.220 1.00 96.25 99 ALA A O 1
ATOM 702 N N . LEU A 1 100 ? -11.636 2.389 11.896 1.00 93.69 100 LEU A N 1
ATOM 703 C CA . LEU A 1 100 ? -10.625 2.829 12.855 1.00 93.69 100 LEU A CA 1
ATOM 704 C C . LEU A 1 100 ? -10.529 4.362 12.881 1.00 93.69 100 LEU A C 1
ATOM 706 O O . LEU A 1 100 ? -10.779 5.027 11.879 1.00 93.69 100 LEU A O 1
ATOM 710 N N . PRO A 1 101 ? -10.096 4.965 14.001 1.00 93.94 101 PRO A N 1
ATOM 711 C CA . PRO A 1 101 ? -9.738 6.378 14.024 1.00 93.94 101 PRO A CA 1
ATOM 712 C C . PRO A 1 101 ? -8.691 6.716 12.956 1.00 93.94 101 PRO A C 1
ATOM 714 O O . PRO A 1 101 ? -7.701 5.995 12.823 1.00 93.94 101 PRO A O 1
ATOM 717 N N . GLN A 1 102 ? -8.856 7.855 12.281 1.00 91.50 102 GLN A N 1
ATOM 718 C CA . GLN A 1 102 ? -7.961 8.314 11.209 1.00 91.50 102 GLN A CA 1
ATOM 719 C C . GLN A 1 102 ? -6.455 8.213 11.529 1.00 91.50 102 GLN A C 1
ATOM 721 O O . GLN A 1 102 ? -5.703 7.663 10.726 1.00 91.50 102 GLN A O 1
ATOM 726 N N . PRO A 1 103 ? -5.973 8.607 12.729 1.00 91.69 103 PRO A N 1
ATOM 727 C CA . PRO A 1 103 ? -4.553 8.467 13.058 1.00 91.69 103 PRO A CA 1
ATOM 728 C C . PRO A 1 103 ? -4.045 7.019 13.022 1.00 91.69 103 PRO A C 1
ATOM 730 O O . PRO A 1 103 ? -2.867 6.785 12.760 1.00 91.69 103 PRO A O 1
ATOM 733 N N . ILE A 1 104 ? -4.916 6.044 13.301 1.00 91.94 104 ILE A N 1
ATOM 734 C CA . ILE A 1 104 ? -4.579 4.619 13.239 1.00 91.94 104 ILE A CA 1
ATOM 735 C C . ILE A 1 104 ? -4.540 4.153 11.782 1.00 91.94 104 ILE A C 1
ATOM 737 O O . ILE A 1 104 ? -3.614 3.429 11.421 1.00 91.94 104 ILE A O 1
ATOM 741 N N . GLN A 1 105 ? -5.475 4.606 10.942 1.00 91.81 105 GLN A N 1
ATOM 742 C CA . GLN A 1 105 ? -5.452 4.329 9.501 1.00 91.81 105 GLN A CA 1
ATOM 743 C C . GLN A 1 105 ? -4.142 4.833 8.878 1.00 91.81 105 GLN A C 1
ATOM 745 O O . GLN A 1 105 ? -3.377 4.046 8.317 1.00 91.81 105 GLN A O 1
ATOM 750 N N . ALA A 1 106 ? -3.810 6.110 9.094 1.00 90.19 106 ALA A N 1
ATOM 751 C CA . ALA A 1 106 ? -2.570 6.715 8.613 1.00 90.19 106 ALA A CA 1
ATOM 752 C C . ALA A 1 106 ? -1.314 5.993 9.136 1.00 90.19 106 ALA A C 1
ATOM 754 O O . ALA A 1 106 ? -0.359 5.786 8.387 1.00 90.19 106 ALA A O 1
ATOM 755 N N . ALA A 1 107 ? -1.306 5.551 10.399 1.00 92.25 107 ALA A N 1
ATOM 756 C CA . ALA A 1 107 ? -0.186 4.794 10.960 1.00 92.25 107 ALA A CA 1
ATOM 757 C C . ALA A 1 107 ? 0.012 3.429 10.278 1.00 92.25 107 ALA A C 1
ATOM 759 O O . ALA A 1 107 ? 1.153 3.020 10.051 1.00 92.25 107 ALA A O 1
ATOM 760 N N . LEU A 1 108 ? -1.075 2.735 9.924 1.00 92.38 108 LEU A N 1
ATOM 761 C CA . LEU A 1 108 ? -1.009 1.467 9.193 1.00 92.38 108 LEU A CA 1
ATOM 762 C C . LEU A 1 108 ? -0.491 1.668 7.764 1.00 92.38 108 LEU A C 1
ATOM 764 O O . LEU A 1 108 ? 0.397 0.930 7.336 1.00 92.38 108 LEU A O 1
ATOM 768 N N . VAL A 1 109 ? -0.983 2.688 7.054 1.00 92.75 109 VAL A N 1
ATOM 769 C CA . VAL A 1 109 ? -0.502 3.035 5.704 1.00 92.75 109 VAL A CA 1
ATOM 770 C C . VAL A 1 109 ? 0.971 3.452 5.741 1.00 92.75 109 VAL A C 1
ATOM 772 O O . VAL A 1 109 ? 1.764 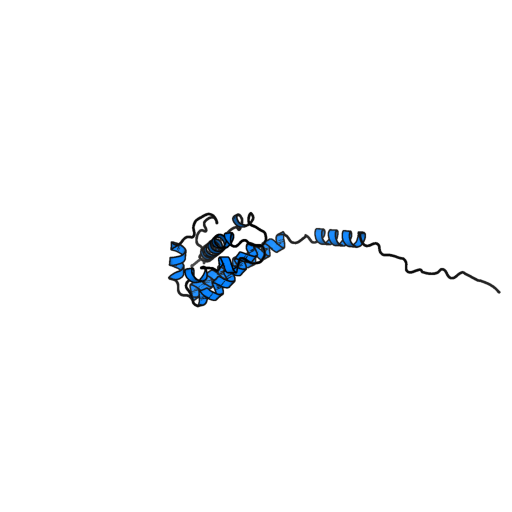3.027 4.902 1.00 92.75 109 VAL A O 1
ATOM 775 N N . HIS A 1 110 ? 1.382 4.214 6.753 1.00 93.06 110 HIS A N 1
ATOM 776 C CA . HIS A 1 110 ? 2.780 4.591 6.932 1.00 93.06 110 HIS A CA 1
ATOM 777 C C . HIS A 1 110 ? 3.680 3.371 7.180 1.00 93.06 110 HIS A C 1
ATOM 779 O O . HIS A 1 110 ? 4.724 3.230 6.543 1.00 93.06 110 HIS A O 1
ATOM 785 N N . ALA A 1 111 ? 3.267 2.449 8.055 1.00 89.88 111 ALA A N 1
ATOM 786 C CA . ALA A 1 111 ? 4.005 1.212 8.304 1.00 89.88 111 ALA A CA 1
ATOM 787 C C . ALA A 1 111 ? 4.097 0.325 7.048 1.00 89.88 111 ALA A C 1
ATOM 789 O O . ALA A 1 111 ? 5.152 -0.253 6.772 1.00 89.88 111 ALA A O 1
ATOM 790 N N . ALA A 1 112 ? 3.019 0.256 6.263 1.00 90.12 112 ALA A N 1
ATOM 791 C CA . ALA A 1 112 ? 2.993 -0.404 4.963 1.00 90.12 112 ALA A CA 1
ATOM 792 C C . ALA A 1 112 ? 4.013 0.218 3.991 1.00 90.12 112 ALA A C 1
ATOM 794 O O . ALA A 1 112 ? 4.826 -0.506 3.411 1.00 90.12 112 ALA A O 1
ATOM 795 N N . LEU A 1 113 ? 4.032 1.547 3.865 1.00 90.88 113 LEU A N 1
ATOM 796 C CA . LEU A 1 113 ? 4.962 2.283 3.005 1.00 90.88 113 LEU A CA 1
ATOM 797 C C . LEU A 1 113 ? 6.430 2.056 3.397 1.00 90.88 113 LEU A C 1
ATOM 799 O O . LEU A 1 113 ? 7.265 1.774 2.535 1.00 90.88 113 LEU A O 1
ATOM 803 N N . GLU A 1 114 ? 6.758 2.131 4.687 1.00 88.62 114 GLU A N 1
ATOM 804 C CA . GLU A 1 114 ? 8.126 1.899 5.168 1.00 88.62 114 GLU A CA 1
ATOM 805 C C . GLU A 1 114 ? 8.604 0.472 4.869 1.00 88.62 114 GLU A C 1
ATOM 807 O O . GLU A 1 114 ? 9.753 0.270 4.464 1.00 88.62 114 GLU A O 1
ATOM 812 N N . ALA A 1 115 ? 7.714 -0.520 4.967 1.00 84.56 115 ALA A N 1
ATOM 813 C CA . ALA A 1 115 ? 8.029 -1.889 4.572 1.00 84.56 115 ALA A CA 1
ATOM 814 C C . ALA A 1 115 ? 8.335 -1.998 3.066 1.00 84.56 115 ALA A C 1
ATOM 816 O O . ALA A 1 115 ? 9.330 -2.623 2.691 1.00 84.56 115 ALA A O 1
ATOM 817 N N . VAL A 1 116 ? 7.537 -1.356 2.202 1.00 84.31 116 VAL A N 1
ATOM 818 C CA . VAL A 1 116 ? 7.777 -1.332 0.744 1.00 84.31 116 VAL A CA 1
ATOM 819 C C . VAL A 1 116 ? 9.111 -0.647 0.421 1.00 84.31 116 VAL A C 1
ATOM 821 O O . VAL A 1 116 ? 9.905 -1.166 -0.368 1.00 84.31 116 VAL A O 1
ATOM 824 N N . ARG A 1 117 ? 9.407 0.494 1.056 1.00 86.44 117 ARG A N 1
ATOM 825 C CA . ARG A 1 117 ? 10.666 1.237 0.865 1.00 86.44 117 ARG A CA 1
ATOM 826 C C . ARG A 1 117 ? 11.885 0.423 1.290 1.00 86.44 117 ARG A C 1
ATOM 828 O O . ARG A 1 117 ? 12.867 0.359 0.543 1.00 86.44 117 ARG A O 1
ATOM 835 N N . ALA A 1 118 ? 11.823 -0.223 2.453 1.00 82.00 118 ALA A N 1
ATOM 836 C CA . ALA A 1 118 ? 12.893 -1.086 2.947 1.00 82.00 118 ALA A CA 1
ATOM 837 C C . ALA A 1 118 ? 13.148 -2.267 1.997 1.00 82.00 118 ALA A C 1
ATOM 839 O O . ALA A 1 118 ? 14.298 -2.623 1.722 1.00 82.00 118 ALA A O 1
ATOM 840 N N . GLU A 1 119 ? 12.087 -2.842 1.440 1.00 78.19 119 GLU A N 1
ATOM 841 C CA . GLU A 1 119 ? 12.183 -3.947 0.495 1.00 78.19 119 GLU A CA 1
ATOM 842 C C . GLU A 1 119 ? 12.778 -3.516 -0.853 1.00 78.19 119 GLU A C 1
ATOM 844 O O . GLU A 1 119 ? 13.712 -4.157 -1.345 1.00 78.19 119 GLU A O 1
ATOM 849 N N . ARG A 1 120 ? 12.337 -2.376 -1.404 1.00 77.44 120 ARG A N 1
ATOM 850 C CA . ARG A 1 120 ? 12.924 -1.751 -2.605 1.00 77.44 120 ARG A CA 1
ATOM 851 C C . ARG A 1 120 ? 14.417 -1.475 -2.418 1.00 77.44 120 ARG A C 1
ATOM 853 O O . ARG A 1 120 ? 15.223 -1.760 -3.306 1.00 77.44 120 ARG A O 1
ATOM 860 N N . ALA A 1 121 ? 14.811 -0.956 -1.254 1.00 76.12 121 ALA A N 1
ATOM 861 C CA . ALA A 1 121 ? 16.216 -0.744 -0.917 1.00 76.12 121 ALA A CA 1
ATOM 862 C C . ALA A 1 121 ? 16.996 -2.071 -0.872 1.00 76.12 121 ALA A C 1
ATOM 864 O O . ALA A 1 121 ? 18.083 -2.170 -1.446 1.00 76.12 121 ALA A O 1
ATOM 865 N N . GLY A 1 122 ? 16.422 -3.118 -0.273 1.00 71.12 122 GLY A N 1
ATOM 866 C CA . GLY A 1 122 ? 17.004 -4.461 -0.249 1.00 71.12 122 GLY A CA 1
ATOM 867 C C . GLY A 1 122 ? 17.191 -5.075 -1.642 1.00 71.12 122 GLY A C 1
ATOM 868 O O . GLY A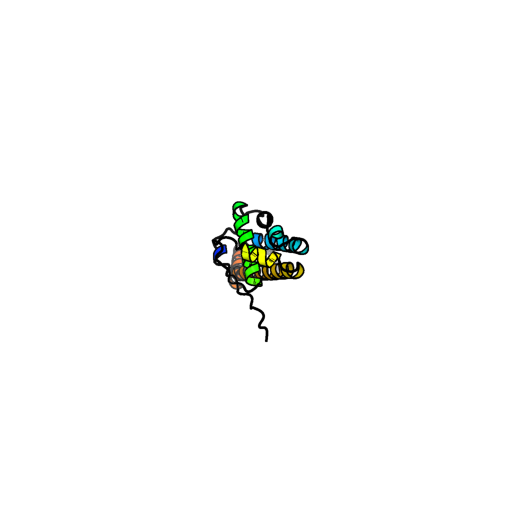 1 122 ? 18.230 -5.680 -1.913 1.00 71.12 122 GLY A O 1
ATOM 869 N N . GLN A 1 123 ? 16.234 -4.891 -2.554 1.00 67.38 123 GLN A N 1
ATOM 870 C CA . GLN A 1 123 ? 16.350 -5.348 -3.943 1.00 67.38 123 GLN A CA 1
ATOM 871 C C . GLN A 1 123 ? 17.442 -4.598 -4.713 1.00 67.38 123 GLN A C 1
ATOM 873 O O . GLN A 1 123 ? 18.254 -5.230 -5.392 1.00 67.38 123 GLN A O 1
ATOM 878 N N . ARG A 1 124 ? 17.527 -3.270 -4.557 1.00 65.56 124 ARG A N 1
ATOM 879 C CA . ARG A 1 124 ? 18.607 -2.462 -5.151 1.00 65.56 124 ARG A CA 1
ATOM 880 C C . ARG A 1 124 ? 19.987 -2.934 -4.703 1.00 65.56 124 ARG A C 1
ATOM 882 O O . ARG A 1 124 ? 20.897 -3.002 -5.520 1.00 65.56 124 ARG A O 1
ATOM 889 N N . LEU A 1 125 ? 20.133 -3.317 -3.435 1.00 59.81 125 LEU A N 1
ATOM 890 C CA . LEU A 1 125 ? 21.388 -3.857 -2.906 1.00 59.81 125 LEU A C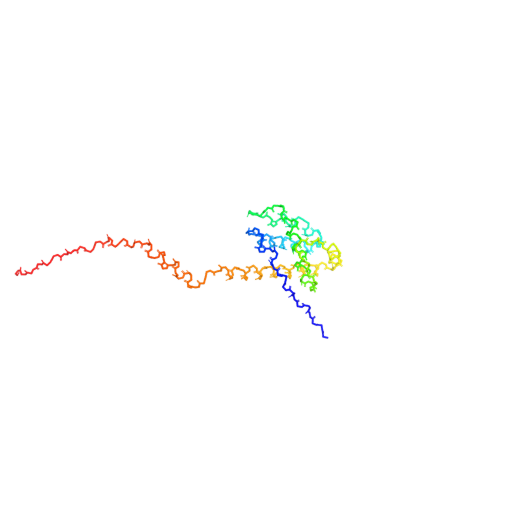A 1
ATOM 891 C C . LEU A 1 125 ? 21.718 -5.256 -3.451 1.00 59.81 125 LEU A C 1
ATOM 893 O O . LEU A 1 125 ? 22.891 -5.562 -3.639 1.00 59.81 125 LEU A O 1
ATOM 897 N N . ARG A 1 126 ? 20.716 -6.097 -3.746 1.00 60.91 126 ARG A N 1
ATOM 898 C CA . ARG A 1 126 ? 20.928 -7.407 -4.397 1.00 60.91 126 ARG A CA 1
ATOM 899 C C . ARG A 1 126 ? 21.286 -7.286 -5.880 1.00 60.91 126 ARG A C 1
ATOM 901 O O . ARG A 1 126 ? 22.004 -8.137 -6.392 1.00 60.91 126 ARG A O 1
ATOM 908 N N . GLY A 1 127 ? 20.781 -6.255 -6.556 1.00 53.84 127 GLY A N 1
ATOM 909 C CA . GLY A 1 127 ? 21.109 -5.941 -7.950 1.00 53.84 127 GLY A CA 1
ATOM 910 C C . GLY A 1 127 ? 22.367 -5.084 -8.125 1.00 53.84 127 GLY A C 1
ATOM 911 O O . GLY A 1 127 ? 22.825 -4.908 -9.253 1.00 53.84 127 GLY A O 1
ATOM 912 N N . ALA A 1 128 ? 22.931 -4.544 -7.039 1.00 53.53 128 ALA A N 1
ATOM 913 C CA . ALA A 1 128 ? 24.146 -3.745 -7.096 1.00 53.53 128 ALA A CA 1
ATOM 914 C C . ALA A 1 128 ? 25.325 -4.620 -7.558 1.00 53.53 128 ALA A C 1
ATOM 916 O O . ALA A 1 128 ? 25.518 -5.716 -7.018 1.00 53.53 128 ALA A O 1
ATOM 917 N N . PRO A 1 129 ? 26.133 -4.162 -8.535 1.00 55.31 129 PRO A N 1
ATOM 918 C CA . PRO A 1 129 ? 27.309 -4.906 -8.947 1.00 55.31 129 PRO A CA 1
ATOM 919 C C . PRO A 1 129 ? 28.214 -5.100 -7.734 1.00 55.31 129 PRO A C 1
ATOM 921 O O . PRO A 1 129 ? 28.487 -4.157 -6.985 1.00 55.31 129 PRO A O 1
ATOM 924 N N . THR A 1 130 ? 28.697 -6.324 -7.532 1.00 72.31 130 THR A N 1
ATOM 925 C CA . THR A 1 130 ? 29.672 -6.576 -6.470 1.00 72.31 130 THR A CA 1
ATOM 926 C C . THR A 1 130 ? 30.908 -5.708 -6.702 1.00 72.31 130 THR A C 1
ATOM 928 O O . THR A 1 130 ? 31.219 -5.339 -7.838 1.00 72.31 130 THR A O 1
ATOM 931 N N . LEU A 1 131 ? 31.654 -5.393 -5.639 1.00 69.88 131 LEU A N 1
ATOM 932 C CA . LEU A 1 131 ? 32.890 -4.608 -5.748 1.00 69.88 131 LEU A CA 1
ATOM 933 C C . LEU A 1 131 ? 33.833 -5.174 -6.831 1.00 69.88 131 LEU A C 1
ATOM 935 O O . LEU A 1 131 ? 34.466 -4.420 -7.563 1.00 69.88 131 LEU A O 1
ATOM 939 N N . ASP A 1 132 ? 33.866 -6.499 -6.989 1.00 64.81 132 ASP A N 1
ATOM 940 C CA . ASP A 1 132 ? 34.638 -7.188 -8.028 1.00 64.81 132 ASP A CA 1
ATOM 941 C C . ASP A 1 132 ? 34.051 -7.061 -9.441 1.00 64.81 132 ASP A C 1
ATOM 943 O O . ASP A 1 132 ? 34.795 -7.063 -10.423 1.00 64.81 132 ASP A O 1
ATOM 947 N N . GLN A 1 133 ? 32.732 -6.953 -9.592 1.00 73.69 133 GLN A N 1
ATOM 948 C CA . GLN A 1 133 ? 32.108 -6.625 -10.879 1.00 73.69 133 GLN A CA 1
ATOM 949 C C . GLN A 1 133 ? 32.381 -5.167 -11.261 1.00 73.69 133 GLN A C 1
ATOM 951 O O . GLN A 1 133 ? 32.782 -4.908 -12.395 1.00 73.69 133 GLN A O 1
ATOM 956 N N . ALA A 1 134 ? 32.272 -4.237 -10.309 1.00 68.75 134 ALA A N 1
ATOM 957 C CA . ALA A 1 134 ? 32.614 -2.833 -10.520 1.00 68.75 134 ALA A CA 1
ATOM 958 C C . ALA A 1 134 ? 34.100 -2.662 -10.887 1.00 68.75 134 ALA A C 1
ATOM 960 O O . ALA A 1 134 ? 34.423 -1.990 -11.864 1.00 68.75 134 ALA A O 1
ATOM 961 N N . ARG A 1 135 ? 35.013 -3.343 -10.179 1.00 69.56 135 ARG A N 1
ATOM 962 C CA . ARG A 1 135 ? 36.456 -3.340 -10.485 1.00 69.56 135 ARG A CA 1
ATOM 963 C C . ARG A 1 135 ? 36.768 -3.895 -11.871 1.00 69.56 135 ARG A C 1
ATOM 965 O O . ARG A 1 135 ? 37.587 -3.316 -12.576 1.00 69.56 135 ARG A O 1
ATOM 972 N N . ARG A 1 136 ? 36.115 -4.987 -12.281 1.00 70.88 136 ARG A N 1
ATOM 973 C CA . ARG A 1 136 ? 36.291 -5.554 -13.628 1.00 70.88 136 ARG A CA 1
ATOM 974 C C . ARG A 1 136 ? 35.755 -4.636 -14.721 1.00 70.88 136 ARG A C 1
ATOM 976 O O . ARG A 1 136 ? 36.419 -4.493 -15.740 1.00 70.88 136 ARG A O 1
ATOM 983 N N . ALA A 1 137 ? 34.612 -3.991 -14.503 1.00 68.06 137 ALA A N 1
ATOM 984 C CA . ALA A 1 137 ? 34.063 -3.018 -15.444 1.00 68.06 137 ALA A CA 1
ATOM 985 C C . ALA A 1 137 ? 34.985 -1.797 -15.600 1.00 68.06 137 ALA A C 1
ATOM 987 O O . ALA A 1 137 ? 35.261 -1.381 -16.722 1.00 68.06 137 ALA A O 1
ATOM 988 N N . VAL A 1 138 ? 35.533 -1.278 -14.493 1.00 70.94 138 VAL A N 1
ATOM 989 C CA . VAL A 1 138 ? 36.525 -0.192 -14.522 1.00 70.94 138 VAL A CA 1
ATOM 990 C C . VAL A 1 138 ? 37.794 -0.635 -15.247 1.00 70.94 138 VAL A C 1
ATOM 992 O O . VAL A 1 138 ? 38.229 0.058 -16.157 1.00 70.94 138 VAL A O 1
ATOM 995 N N . ALA A 1 139 ? 38.352 -1.805 -14.924 1.00 71.44 139 ALA A N 1
ATOM 996 C CA . ALA A 1 139 ? 39.548 -2.322 -15.590 1.00 71.44 139 ALA A CA 1
ATOM 997 C C . ALA A 1 139 ? 39.334 -2.550 -17.098 1.00 71.44 139 ALA A C 1
ATOM 999 O O . ALA A 1 139 ? 40.210 -2.224 -17.894 1.00 71.44 139 ALA A O 1
ATOM 1000 N N . ALA A 1 140 ? 38.165 -3.056 -17.500 1.00 69.38 140 ALA A N 1
ATOM 1001 C CA . ALA A 1 140 ? 37.794 -3.214 -18.903 1.00 69.38 140 ALA A CA 1
ATOM 1002 C C . ALA A 1 140 ? 37.651 -1.859 -19.613 1.00 69.38 140 ALA A C 1
ATOM 1004 O O . ALA A 1 140 ? 38.105 -1.714 -20.744 1.00 69.38 140 ALA A O 1
ATOM 1005 N N . HIS A 1 141 ? 37.082 -0.854 -18.943 1.00 67.12 141 HIS A N 1
ATOM 1006 C CA . HIS A 1 141 ? 36.984 0.504 -19.473 1.00 67.12 141 HIS A CA 1
ATOM 1007 C C . HIS A 1 141 ? 38.367 1.158 -19.613 1.00 67.12 141 HIS A C 1
ATOM 1009 O O . HIS A 1 141 ? 38.668 1.728 -20.653 1.00 67.12 141 HIS A O 1
ATOM 1015 N N . THR A 1 142 ? 39.253 1.003 -18.623 1.00 64.81 142 THR A N 1
ATOM 1016 C CA . THR A 1 142 ? 40.636 1.507 -18.683 1.00 64.81 142 THR A CA 1
ATOM 1017 C C . THR A 1 142 ? 41.475 0.791 -19.744 1.00 64.81 142 THR A C 1
ATOM 1019 O O . THR A 1 142 ? 42.312 1.425 -20.376 1.00 64.81 142 THR A O 1
ATOM 1022 N N . ALA A 1 143 ? 41.247 -0.504 -19.977 1.00 64.12 143 ALA A N 1
ATOM 1023 C CA . ALA A 1 143 ? 41.918 -1.260 -21.036 1.00 64.12 143 ALA A CA 1
ATOM 1024 C C . ALA A 1 143 ? 41.380 -0.938 -22.444 1.00 64.12 143 ALA A C 1
ATOM 1026 O O . ALA A 1 143 ? 42.095 -1.126 -23.426 1.00 64.12 143 ALA A O 1
ATOM 1027 N N . ALA A 1 144 ? 40.134 -0.466 -22.547 1.00 56.59 144 ALA A N 1
ATOM 1028 C CA . ALA A 1 144 ? 39.497 -0.084 -23.807 1.00 56.59 144 ALA A CA 1
ATOM 1029 C C . ALA A 1 144 ? 39.818 1.355 -24.244 1.00 56.59 144 ALA A C 1
ATOM 1031 O O . ALA A 1 144 ? 39.619 1.683 -25.413 1.00 56.59 144 ALA A O 1
ATOM 1032 N N . THR A 1 145 ? 40.323 2.207 -23.348 1.00 45.72 145 THR A N 1
ATOM 1033 C CA . THR A 1 145 ? 40.814 3.543 -23.698 1.00 45.72 145 THR A CA 1
ATOM 1034 C C . THR A 1 145 ? 42.291 3.442 -24.084 1.00 45.72 145 THR A C 1
ATOM 1036 O O . THR A 1 145 ? 43.134 3.306 -23.194 1.00 45.72 145 THR A O 1
ATOM 1039 N N . PRO A 1 146 ? 42.665 3.507 -25.377 1.00 46.91 146 PRO A N 1
ATOM 1040 C CA . PRO A 1 146 ? 44.066 3.654 -25.721 1.00 46.91 146 PRO A CA 1
ATOM 1041 C C . PRO A 1 146 ? 44.506 5.019 -25.192 1.00 46.91 146 PRO A C 1
ATOM 1043 O O . PRO A 1 146 ? 44.021 6.059 -25.635 1.00 46.91 146 PRO A O 1
ATOM 1046 N N . ILE A 1 147 ? 45.398 5.022 -24.203 1.00 52.78 147 ILE A N 1
ATOM 1047 C CA . ILE A 1 147 ? 46.163 6.219 -23.876 1.00 52.78 147 ILE A CA 1
ATOM 1048 C C . ILE A 1 147 ? 46.980 6.508 -25.132 1.00 52.78 147 ILE A C 1
ATOM 1050 O O . ILE A 1 147 ? 47.939 5.795 -25.431 1.00 52.78 147 ILE A O 1
ATOM 1054 N N . ASP A 1 148 ? 46.553 7.512 -25.894 1.00 46.31 148 ASP A N 1
ATOM 1055 C CA . ASP A 1 148 ? 47.320 8.061 -26.999 1.00 46.31 148 ASP A CA 1
ATOM 1056 C C . ASP A 1 148 ? 48.573 8.713 -26.403 1.00 46.31 148 ASP A C 1
ATOM 1058 O O . ASP A 1 148 ? 48.599 9.885 -26.029 1.00 46.31 148 ASP A O 1
ATOM 1062 N N . ALA A 1 149 ? 49.616 7.903 -26.226 1.00 48.62 149 ALA A N 1
ATOM 1063 C CA . ALA A 1 149 ? 50.926 8.301 -25.731 1.00 48.62 149 ALA A CA 1
ATOM 1064 C C . ALA A 1 149 ? 51.724 9.066 -26.807 1.00 48.62 149 ALA A C 1
ATOM 1066 O O . ALA A 1 149 ? 52.930 8.877 -26.953 1.00 48.62 149 ALA A O 1
ATOM 1067 N N . SER A 1 150 ? 51.054 9.945 -27.556 1.00 51.47 150 SER A N 1
ATOM 1068 C CA . SER A 1 150 ? 51.619 10.708 -28.672 1.00 51.47 150 SER A CA 1
ATOM 1069 C C . SER A 1 150 ? 51.935 12.161 -28.314 1.00 51.47 150 SER A C 1
ATOM 1071 O O . SER A 1 150 ? 51.934 13.030 -29.182 1.00 51.47 150 SER A O 1
ATOM 1073 N N . HIS A 1 151 ? 52.298 12.445 -27.060 1.00 43.41 151 HIS A N 1
ATOM 1074 C CA . HIS A 1 151 ? 53.053 13.662 -26.754 1.00 43.41 151 HIS A CA 1
ATOM 1075 C C . HIS A 1 151 ? 54.550 13.355 -26.723 1.00 43.41 151 HIS A C 1
ATOM 1077 O O . HIS A 1 151 ? 55.149 13.006 -25.710 1.00 43.41 151 HIS A O 1
ATOM 1083 N N . GLN A 1 152 ? 55.103 13.472 -27.928 1.00 45.72 152 GLN A N 1
ATOM 1084 C CA . GLN A 1 152 ? 56.505 13.499 -28.318 1.00 45.72 152 GLN A CA 1
ATOM 1085 C C . GLN A 1 152 ? 57.451 14.051 -27.234 1.00 45.72 152 GLN A C 1
ATOM 1087 O O . GLN A 1 152 ? 57.519 15.257 -26.999 1.00 45.72 152 GLN A O 1
ATOM 1092 N N . LEU A 1 153 ? 58.277 13.175 -26.660 1.00 43.72 153 LEU A N 1
ATOM 1093 C CA . LEU A 1 153 ? 59.572 13.569 -26.110 1.00 43.72 153 LEU A CA 1
ATOM 1094 C C . LEU A 1 153 ? 60.580 13.540 -27.265 1.00 43.72 153 LEU A C 1
ATOM 1096 O O . LEU A 1 153 ? 61.053 12.482 -27.676 1.00 43.72 153 LEU A O 1
ATOM 1100 N N . LEU A 1 154 ? 60.847 14.716 -27.835 1.00 47.56 154 LEU A N 1
ATOM 1101 C CA . LEU A 1 154 ? 61.893 14.927 -28.835 1.00 47.56 154 LEU A CA 1
ATOM 1102 C C . LEU A 1 154 ? 63.264 14.472 -28.291 1.00 47.56 154 LEU A C 1
ATOM 1104 O O . LEU A 1 154 ? 63.626 14.854 -27.175 1.00 47.56 154 LEU A O 1
ATOM 1108 N N . PRO A 1 155 ? 64.072 13.733 -29.071 1.00 51.94 155 PRO A N 1
ATOM 1109 C CA . PRO A 1 155 ? 65.454 13.449 -28.720 1.00 51.94 155 PRO A CA 1
ATOM 1110 C C . PRO A 1 155 ? 66.333 14.634 -29.141 1.00 51.94 155 PRO A C 1
ATOM 1112 O O . PRO A 1 155 ? 66.586 14.836 -30.329 1.00 51.94 155 PRO A O 1
ATOM 1115 N N . THR A 1 156 ? 66.837 15.428 -28.195 1.00 47.09 156 THR A N 1
ATOM 1116 C CA . THR A 1 156 ? 67.922 16.368 -28.503 1.00 47.09 156 THR A CA 1
ATOM 1117 C C . THR A 1 156 ? 69.271 15.671 -28.376 1.00 47.09 156 THR A C 1
ATOM 1119 O O . THR A 1 156 ? 69.760 15.325 -27.303 1.00 47.09 156 THR A O 1
ATOM 1122 N N . SER A 1 157 ? 69.829 15.446 -29.562 1.00 45.50 157 SER A N 1
ATOM 1123 C CA . SER A 1 157 ? 71.177 15.003 -29.884 1.00 45.50 157 SER A CA 1
ATOM 1124 C C . SER A 1 157 ? 72.265 15.512 -28.935 1.00 45.50 157 SER A C 1
ATOM 1126 O O . SER A 1 157 ? 72.398 16.703 -28.664 1.00 45.50 157 SER A O 1
ATOM 1128 N N . THR A 1 158 ? 73.141 14.587 -28.559 1.00 50.59 158 THR A N 1
ATOM 1129 C CA . THR A 1 158 ? 74.507 14.829 -28.094 1.00 50.59 158 THR A CA 1
ATOM 1130 C C . THR A 1 158 ? 75.294 15.729 -29.052 1.00 50.59 158 THR A C 1
ATOM 1132 O O . THR A 1 158 ? 75.293 15.485 -30.259 1.00 50.59 158 THR A O 1
ATOM 1135 N N . SER A 1 159 ? 76.073 16.670 -28.516 1.00 40.44 159 SER A N 1
ATOM 1136 C CA . SER A 1 159 ? 77.349 17.069 -29.120 1.00 40.44 159 SER A CA 1
ATOM 1137 C C . SER A 1 159 ? 78.364 17.424 -28.032 1.00 40.44 159 SER A C 1
ATOM 1139 O O . SER A 1 159 ? 78.061 18.131 -27.073 1.00 40.44 159 SER A O 1
ATOM 1141 N N . ARG A 1 160 ? 79.562 16.852 -28.164 1.00 50.56 160 ARG A N 1
ATOM 1142 C CA . ARG A 1 160 ? 80.700 16.898 -27.238 1.00 50.56 160 ARG A CA 1
ATOM 1143 C C . ARG A 1 160 ? 81.921 17.397 -28.022 1.00 50.56 160 ARG A C 1
ATOM 1145 O O . ARG A 1 160 ? 82.163 16.873 -29.104 1.00 50.56 160 ARG A O 1
ATOM 1152 N N . ARG A 1 161 ? 82.742 18.248 -27.383 1.00 40.38 161 ARG A N 1
ATOM 1153 C CA . ARG A 1 161 ? 84.069 18.795 -27.794 1.00 40.38 161 ARG A CA 1
ATOM 1154 C C . ARG A 1 161 ? 84.005 19.886 -28.876 1.00 40.38 161 ARG A C 1
ATOM 1156 O O . ARG A 1 161 ? 83.275 19.746 -29.842 1.00 40.38 161 ARG A O 1
ATOM 1163 N N . ARG A 1 162 ? 84.765 20.979 -28.788 1.00 45.28 162 ARG A N 1
ATOM 1164 C CA . ARG A 1 162 ? 86.079 21.211 -28.156 1.00 45.28 162 ARG A CA 1
ATOM 1165 C C . ARG A 1 162 ? 86.067 22.303 -27.098 1.00 45.28 162 ARG A C 1
ATOM 1167 O O . ARG A 1 162 ? 85.308 23.272 -27.281 1.00 45.28 162 ARG A O 1
#

Sequence (162 aa):
MNTAPRPQPVWLTDLSGLPPGIHDAVVEAAEATLILAGDSPLSESIDGAGTAGCGDGVSYDLAPAIETEIVRRVMAAAGVSVPPLTAPVDERFVADVDALPQPIQAALVHAALEAVRAERAGQRLRGAPTLDQARRAVAAHTAATPIDASHQLLPTSTSRRR

pLDDT: mean 75.6, std 18.1, range [34.0, 96.62]

Foldseek 3Di:
DDPDQDQDQPDCPVCVPPDPQLLQLLLQLLVQLLVCLLPAQSVVSLVCSLVRSQDPPRDSVCSLLSSLLLQQLLCSLNNHDGDHSPDDRPPVSSVVRSPDPSVVNSVSSVNSSVSSVVVVVVVCVVVDQDPVRVVVVVVVVVVPDPPPPPPDPDDDDDDDDD

Secondary structure (DSSP, 8-state):
---PPP-----GGGTTTSPTTHHHHHHHHHHHHHHHTTTS-HHHHHTTHHHHH--TTS-GGGHHHHHHHHHHHHHHHTTPPPPPTTSPP-HHHHHHHHTS-HHHHHHHHHHHHHHHHHHHHHHHHHHSPPHHHHHHHHHHHHHHS-----S-----------

Radius of gyration: 26.93 Å; chains: 1; bounding box: 100×35×58 Å